Protein AF-A0A943USD9-F1 (afdb_monomer)

Radius of gyration: 16.44 Å; Cα contacts (8 Å, |Δi|>4): 212; chains: 1; bounding box: 33×22×49 Å

Nearest PDB structures (foldseek):
  8glk-assembly1_D  TM=7.401E-01  e=5.076E-03  Flavobacterium johnsoniae
  7jrm-assembly1_A  TM=4.724E-01  e=4.340E-02  Clostridium perfringens ATCC 13124
  7jrl-assembly1_A  TM=4.329E-01  e=1.491E-01  Clostridium perfringens ATCC 13124
  9fly-assembly1_A  TM=3.323E-01  e=8.297E-01  Aureispira sp. CCB-QB1
  4jhz-assembly1_A  TM=5.491E-01  e=5.141E+00  Escherichia coli K-12

Solvent-accessible surface area (backbone atoms only — not comparable to full-atom values): 6574 Å² total; per-residue (Å²): 115,74,48,66,47,96,86,67,83,47,75,44,51,54,90,76,60,90,76,89,82,81,92,55,62,30,15,53,42,71,68,59,73,64,88,72,69,56,44,57,48,52,52,91,56,33,46,40,39,42,58,42,63,71,54,91,93,57,90,33,38,36,37,31,22,41,76,87,65,49,75,77,46,73,36,81,73,45,83,53,69,64,46,79,43,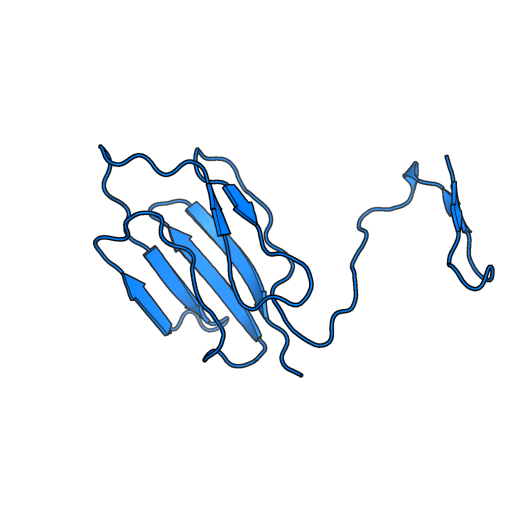75,92,56,73,60,46,50,34,35,45,32,49,67,91,47,71,32,49,34,39,36,44,57,117

Structure (mmCIF, N/CA/C/O backbone):
data_AF-A0A943USD9-F1
#
_entry.id   AF-A0A943USD9-F1
#
loop_
_atom_site.group_PDB
_atom_site.id
_atom_site.type_symbol
_atom_site.label_atom_id
_atom_site.label_alt_id
_atom_site.label_comp_id
_atom_site.label_asym_id
_atom_site.label_entity_id
_atom_site.label_seq_id
_atom_site.pdbx_PDB_ins_code
_atom_site.Cartn_x
_atom_site.Cartn_y
_atom_site.Cartn_z
_atom_site.occupancy
_atom_site.B_iso_or_equiv
_atom_site.auth_seq_id
_atom_site.auth_comp_id
_atom_site.auth_asym_id
_atom_site.auth_atom_id
_atom_site.pdbx_PDB_model_num
ATOM 1 N N . MET A 1 1 ? -9.364 1.432 -30.955 1.00 82.00 1 MET A N 1
ATOM 2 C CA . MET A 1 1 ? -8.416 2.408 -30.371 1.00 82.00 1 MET A CA 1
ATOM 3 C C . MET A 1 1 ? -7.028 1.782 -30.367 1.00 82.00 1 MET A C 1
ATOM 5 O O . MET A 1 1 ? -6.936 0.574 -30.164 1.00 82.00 1 MET A O 1
ATOM 9 N N . GLN A 1 2 ? -5.987 2.559 -30.654 1.00 86.50 2 GLN A N 1
ATOM 10 C CA . GLN A 1 2 ? -4.608 2.091 -30.827 1.00 86.50 2 GLN A CA 1
ATOM 11 C C . GLN A 1 2 ? -3.684 2.940 -29.951 1.00 86.50 2 GLN A C 1
ATOM 13 O O . GLN A 1 2 ? -3.932 4.135 -29.790 1.00 86.50 2 GLN A O 1
ATOM 18 N N . VAL A 1 3 ? -2.671 2.314 -29.358 1.00 84.38 3 VAL A N 1
ATOM 19 C CA . VAL A 1 3 ? -1.673 2.963 -28.502 1.00 84.38 3 VAL A CA 1
ATOM 20 C C . VAL A 1 3 ? -0.324 2.863 -29.198 1.00 84.38 3 VAL A C 1
ATOM 22 O O . VAL A 1 3 ? 0.100 1.774 -29.578 1.00 84.38 3 VAL A O 1
ATOM 25 N N . ASN A 1 4 ? 0.343 4.001 -29.357 1.00 87.62 4 ASN A N 1
ATOM 26 C CA . ASN A 1 4 ? 1.666 4.085 -29.964 1.00 87.62 4 ASN A CA 1
ATOM 27 C C . ASN A 1 4 ? 2.701 4.316 -28.868 1.00 87.62 4 ASN A C 1
ATOM 29 O O . ASN A 1 4 ? 2.456 5.116 -27.957 1.00 87.62 4 ASN A O 1
ATOM 33 N N . LYS A 1 5 ? 3.866 3.672 -28.968 1.00 81.50 5 LYS A N 1
ATOM 34 C CA . LYS A 1 5 ? 5.019 4.121 -28.184 1.00 81.50 5 LYS A CA 1
ATOM 35 C C . LYS A 1 5 ? 5.409 5.537 -28.608 1.00 81.50 5 LYS A C 1
ATOM 37 O O . LYS A 1 5 ? 5.198 5.941 -29.751 1.00 81.50 5 LYS A O 1
ATOM 42 N N . GLN A 1 6 ? 5.966 6.298 -27.668 1.00 79.06 6 GLN A N 1
ATOM 43 C CA . GLN A 1 6 ? 6.312 7.708 -27.873 1.00 79.06 6 GLN A CA 1
ATOM 44 C C . GLN A 1 6 ? 7.369 7.914 -28.971 1.00 79.06 6 GLN A C 1
ATOM 46 O O . GLN A 1 6 ? 7.375 8.951 -29.626 1.00 79.06 6 GLN A O 1
ATOM 51 N N . ASP A 1 7 ? 8.236 6.927 -29.188 1.00 82.50 7 ASP A N 1
ATOM 52 C CA . ASP A 1 7 ? 9.255 6.901 -30.241 1.00 82.50 7 ASP A CA 1
ATOM 53 C C . ASP A 1 7 ? 8.719 6.411 -31.603 1.00 82.50 7 ASP A C 1
ATOM 55 O O . ASP A 1 7 ? 9.454 6.410 -32.587 1.00 82.50 7 ASP A O 1
ATOM 59 N N . GLY A 1 8 ? 7.443 6.014 -31.681 1.00 76.81 8 GLY A N 1
ATOM 60 C CA . GLY A 1 8 ? 6.765 5.621 -32.918 1.00 76.81 8 GLY A CA 1
ATOM 61 C C . GLY A 1 8 ? 7.195 4.272 -33.499 1.00 76.81 8 GLY A C 1
ATOM 62 O O . GLY A 1 8 ? 6.755 3.930 -34.595 1.00 76.81 8 GLY A O 1
ATOM 63 N N . THR A 1 9 ? 8.033 3.509 -32.796 1.00 81.81 9 THR A N 1
ATOM 64 C CA . THR A 1 9 ? 8.585 2.237 -33.292 1.00 81.81 9 THR A CA 1
ATOM 65 C C . THR A 1 9 ? 7.608 1.074 -33.150 1.00 81.81 9 THR A C 1
ATOM 67 O O . THR A 1 9 ? 7.618 0.175 -33.987 1.00 81.81 9 THR A O 1
ATOM 70 N N . ASP A 1 10 ? 6.711 1.136 -32.160 1.00 83.31 10 ASP A N 1
ATOM 71 C CA . ASP A 1 10 ? 5.710 0.104 -31.905 1.00 83.31 10 ASP A CA 1
ATOM 72 C C . ASP A 1 10 ? 4.301 0.672 -31.749 1.00 83.31 10 ASP A C 1
ATOM 74 O O . ASP A 1 10 ? 4.075 1.757 -31.194 1.00 83.31 10 ASP A O 1
ATOM 78 N N . SER A 1 11 ? 3.330 -0.126 -32.186 1.00 87.81 11 SER A N 1
ATOM 79 C CA . SER A 1 11 ? 1.920 0.200 -32.082 1.00 87.81 11 SER A CA 1
ATOM 80 C C . SER A 1 11 ? 1.091 -1.032 -31.736 1.00 87.81 11 SER A C 1
ATOM 82 O O . SER A 1 11 ? 1.202 -2.072 -32.384 1.00 87.81 11 SER A O 1
ATOM 84 N N . TYR A 1 12 ? 0.244 -0.902 -30.718 1.00 88.69 12 TYR A N 1
ATOM 85 C CA . TYR A 1 12 ? -0.560 -1.992 -30.171 1.00 88.69 12 TYR A CA 1
ATOM 86 C C . TYR A 1 12 ? -2.039 -1.627 -30.229 1.00 88.69 12 TYR A C 1
ATOM 88 O O . TYR A 1 12 ? -2.432 -0.487 -29.949 1.00 88.69 12 TYR A O 1
ATOM 96 N N . ARG A 1 13 ? -2.899 -2.592 -30.568 1.00 91.69 13 ARG A N 1
ATOM 97 C CA . ARG A 1 13 ? -4.340 -2.398 -30.377 1.00 91.69 13 ARG A CA 1
ATOM 98 C C . ARG A 1 13 ? -4.605 -2.343 -28.883 1.00 91.69 13 ARG A C 1
ATOM 100 O O . ARG A 1 13 ? -4.063 -3.144 -28.132 1.00 91.69 13 ARG A O 1
ATOM 107 N N . LEU A 1 14 ? -5.481 -1.438 -28.456 1.00 84.94 14 LEU A N 1
ATOM 108 C CA . LEU A 1 14 ? -5.834 -1.336 -27.040 1.00 84.94 14 LEU A CA 1
ATOM 109 C C . LEU A 1 14 ? -6.389 -2.660 -26.482 1.00 84.94 14 LEU A C 1
ATOM 111 O O . LEU A 1 14 ? -6.153 -2.970 -25.325 1.00 84.94 14 LEU A O 1
ATOM 115 N N . SER A 1 15 ? -7.097 -3.438 -27.310 1.00 90.31 15 SER A N 1
ATOM 116 C CA . SER A 1 15 ? -7.631 -4.759 -26.950 1.00 90.31 15 SER A CA 1
ATOM 117 C C . SER A 1 15 ? -6.564 -5.785 -26.583 1.00 90.31 15 SE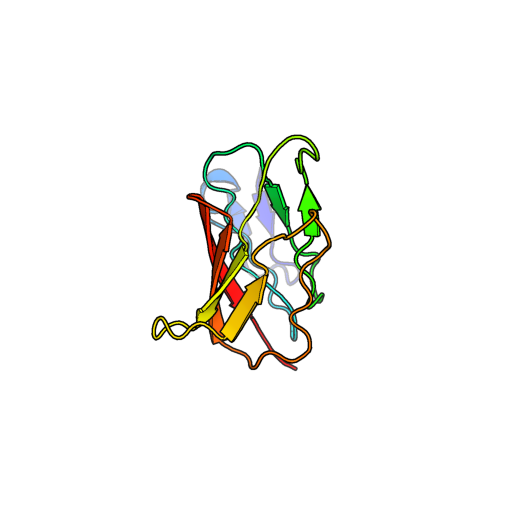R A C 1
ATOM 119 O O . SER A 1 15 ? -6.879 -6.766 -25.921 1.00 90.31 15 SER A O 1
ATOM 121 N N . ASP A 1 16 ? -5.331 -5.566 -27.035 1.00 89.69 16 ASP A N 1
ATOM 122 C CA . ASP A 1 16 ? -4.237 -6.526 -26.924 1.00 89.69 16 ASP A CA 1
ATOM 123 C C . ASP A 1 16 ? -3.303 -6.158 -25.753 1.00 89.69 16 ASP A C 1
ATOM 125 O O . ASP A 1 16 ? -2.316 -6.846 -25.498 1.00 89.69 16 ASP A O 1
ATOM 129 N N . ILE A 1 17 ? -3.596 -5.062 -25.041 1.00 84.00 17 ILE A N 1
ATOM 130 C CA . ILE A 1 17 ? -2.829 -4.597 -23.885 1.00 84.00 17 ILE A CA 1
ATOM 131 C C . ILE A 1 17 ? -3.387 -5.252 -22.622 1.00 84.00 17 ILE A C 1
ATOM 133 O O . ILE A 1 17 ? -4.480 -4.911 -22.175 1.00 84.00 17 ILE A O 1
ATOM 137 N N . ASP A 1 18 ? -2.603 -6.153 -22.031 1.00 83.69 18 ASP A N 1
ATOM 138 C CA . ASP A 1 18 ? -2.925 -6.790 -20.746 1.00 83.69 18 ASP A CA 1
ATOM 139 C C . ASP A 1 18 ? -2.658 -5.840 -19.562 1.00 83.69 18 ASP A C 1
ATOM 141 O O . ASP A 1 18 ? -3.472 -5.697 -18.650 1.00 83.69 18 ASP A O 1
ATOM 145 N N . GLU A 1 19 ? -1.538 -5.109 -19.598 1.00 74.25 19 GLU A N 1
ATOM 146 C CA . GLU A 1 19 ? -1.159 -4.170 -18.542 1.00 74.25 19 GLU A CA 1
ATOM 147 C C . GLU A 1 19 ? -0.280 -3.025 -19.072 1.00 74.25 19 GLU A C 1
ATOM 149 O O . GLU A 1 19 ? 0.572 -3.219 -19.940 1.00 74.25 19 GLU A O 1
ATOM 154 N N . VAL A 1 20 ? -0.459 -1.820 -18.518 1.00 72.94 20 VAL A N 1
ATOM 155 C CA . VAL A 1 20 ? 0.443 -0.678 -18.730 1.00 72.94 20 VAL A CA 1
ATOM 156 C C . VAL A 1 20 ? 1.213 -0.418 -17.443 1.00 72.94 20 VAL A C 1
ATOM 158 O O . VAL A 1 20 ? 0.624 -0.101 -16.410 1.00 72.94 20 VAL A O 1
ATOM 161 N N . ILE A 1 21 ? 2.539 -0.519 -17.519 1.00 67.19 21 ILE A N 1
ATOM 162 C CA . ILE A 1 21 ? 3.439 -0.331 -16.380 1.00 67.19 21 ILE A CA 1
ATOM 163 C C . ILE A 1 21 ? 4.321 0.883 -16.644 1.00 67.19 21 ILE A C 1
ATOM 165 O O . ILE A 1 21 ? 4.982 0.977 -17.676 1.00 67.19 21 ILE A O 1
ATOM 169 N N . PHE A 1 22 ? 4.373 1.799 -15.681 1.00 67.50 22 PHE A N 1
ATOM 170 C CA . PHE A 1 22 ? 5.329 2.899 -15.693 1.00 67.50 22 PHE A CA 1
ATOM 171 C C . PHE A 1 22 ? 6.597 2.453 -14.962 1.00 67.50 22 PHE A C 1
ATOM 173 O O . PHE A 1 22 ? 6.550 2.154 -13.768 1.00 67.50 22 PHE A O 1
ATOM 180 N N . SER A 1 23 ? 7.727 2.393 -15.674 1.00 65.19 23 SER A N 1
ATOM 181 C CA . SER A 1 23 ? 9.034 2.147 -15.057 1.00 65.19 23 SER A CA 1
ATOM 182 C C . SER A 1 23 ? 9.459 3.395 -14.289 1.00 65.19 23 SER A C 1
ATOM 184 O O . SER A 1 23 ? 9.773 4.423 -14.886 1.00 65.19 23 SER A O 1
ATOM 186 N N . LEU A 1 24 ? 9.441 3.313 -12.963 1.00 66.44 24 LEU A N 1
ATOM 187 C CA . LEU A 1 24 ? 9.779 4.412 -12.062 1.00 66.44 24 LEU A CA 1
ATOM 188 C C . LEU A 1 24 ? 11.064 4.048 -11.315 1.00 66.44 24 LEU A C 1
ATOM 190 O O . LEU A 1 24 ? 11.207 2.912 -10.871 1.00 66.44 24 LEU A O 1
ATOM 194 N N . ALA A 1 25 ? 11.980 5.007 -11.146 1.00 67.81 25 ALA A N 1
ATOM 195 C CA . ALA A 1 25 ? 13.207 4.789 -10.370 1.00 67.81 25 ALA A CA 1
ATOM 196 C C . ALA A 1 25 ? 12.904 4.433 -8.899 1.00 67.81 25 ALA A C 1
ATOM 198 O O . ALA A 1 25 ? 13.638 3.684 -8.268 1.00 67.81 25 ALA A O 1
ATOM 199 N N . THR A 1 26 ? 11.790 4.935 -8.356 1.00 71.38 26 THR A N 1
ATOM 200 C CA . THR A 1 26 ? 11.346 4.693 -6.978 1.00 71.38 26 THR A CA 1
ATOM 201 C C . THR A 1 26 ? 9.850 4.438 -6.900 1.00 71.38 26 THR A C 1
ATOM 203 O O . THR A 1 26 ? 9.080 4.831 -7.778 1.00 71.38 26 THR A O 1
ATOM 206 N N . GLY A 1 27 ? 9.428 3.857 -5.780 1.00 78.56 27 GLY A N 1
ATOM 207 C CA . GLY A 1 27 ? 8.032 3.853 -5.358 1.00 78.56 27 GLY A CA 1
ATOM 208 C C . GLY A 1 27 ? 7.410 2.467 -5.321 1.00 78.56 27 GLY A C 1
ATOM 209 O O . GLY A 1 27 ? 8.112 1.455 -5.240 1.00 78.56 27 GLY A O 1
ATOM 210 N N . VAL A 1 28 ? 6.078 2.440 -5.317 1.00 79.25 28 VAL A N 1
ATOM 211 C CA . VAL A 1 28 ? 5.263 1.238 -5.107 1.00 79.25 28 VAL A CA 1
ATOM 212 C C . VAL A 1 28 ? 4.476 0.888 -6.365 1.00 79.25 28 VAL A C 1
ATOM 214 O O . VAL A 1 28 ? 3.822 1.744 -6.955 1.00 79.25 28 VAL A O 1
ATOM 217 N N . TYR A 1 29 ? 4.486 -0.390 -6.738 1.00 78.81 29 TYR A N 1
ATOM 218 C CA . TYR A 1 29 ? 3.769 -0.917 -7.897 1.00 78.81 29 TYR A CA 1
ATOM 219 C C . TYR A 1 29 ? 3.022 -2.222 -7.569 1.00 78.81 29 TYR A C 1
ATOM 221 O O . TYR A 1 29 ? 3.351 -2.920 -6.607 1.00 78.81 29 TYR A O 1
ATOM 229 N N . GLY A 1 30 ? 2.015 -2.561 -8.382 1.00 71.94 30 GLY A N 1
ATOM 230 C CA . GLY A 1 30 ? 1.303 -3.839 -8.312 1.00 71.94 30 GLY A CA 1
ATOM 231 C C . GLY A 1 30 ? 0.226 -3.922 -7.229 1.00 71.94 30 GLY A C 1
ATOM 232 O O . GLY A 1 30 ? -0.228 -5.021 -6.925 1.00 71.94 30 GLY A O 1
ATOM 233 N N . LEU A 1 31 ? -0.199 -2.785 -6.662 1.00 73.75 31 LEU A N 1
ATOM 234 C CA . LEU A 1 31 ? -1.336 -2.719 -5.740 1.00 73.75 31 LEU A CA 1
ATOM 235 C C . LEU A 1 31 ? -2.631 -3.064 -6.489 1.00 73.75 31 LEU A C 1
ATOM 237 O O . LEU A 1 31 ? -3.303 -2.191 -7.034 1.00 73.75 31 LEU A O 1
ATOM 241 N N . LYS A 1 32 ? -2.980 -4.349 -6.532 1.00 62.50 32 LYS A N 1
ATOM 242 C CA . LYS A 1 32 ? -4.276 -4.811 -7.036 1.00 62.50 32 LYS A CA 1
ATOM 243 C C . LYS A 1 32 ? -5.268 -4.778 -5.888 1.00 62.50 32 LYS A C 1
ATOM 245 O O . LYS A 1 32 ? -5.100 -5.537 -4.944 1.00 62.50 32 LYS A O 1
ATOM 250 N N . ALA A 1 33 ? -6.269 -3.903 -5.946 1.00 57.66 33 ALA A N 1
ATOM 251 C CA . ALA A 1 33 ? -7.346 -3.918 -4.966 1.00 57.66 33 ALA A CA 1
ATOM 252 C C . ALA A 1 33 ? -8.188 -5.190 -5.169 1.00 57.66 33 ALA A C 1
ATOM 254 O O . ALA A 1 33 ? -8.997 -5.245 -6.089 1.00 57.66 33 ALA A O 1
ATOM 255 N N . ASP A 1 34 ? -7.966 -6.216 -4.349 1.00 51.56 34 ASP A N 1
ATOM 256 C CA . ASP A 1 34 ? -8.886 -7.344 -4.237 1.00 51.56 34 ASP A CA 1
ATOM 257 C C . ASP A 1 34 ? -9.998 -6.997 -3.238 1.00 51.56 34 ASP A C 1
ATOM 259 O O . ASP A 1 34 ? -9.769 -6.232 -2.298 1.00 51.56 34 ASP A O 1
ATOM 263 N N . GLY A 1 35 ? -11.204 -7.496 -3.494 1.00 55.78 35 GLY A N 1
ATOM 264 C CA . GLY A 1 35 ? -12.469 -7.034 -2.920 1.00 55.78 35 GLY A CA 1
ATOM 265 C C . GLY A 1 35 ? -12.449 -6.659 -1.429 1.00 55.78 35 GLY A C 1
ATOM 266 O O . GLY A 1 35 ? -11.770 -7.247 -0.590 1.00 55.78 35 GLY A O 1
ATOM 267 N N . GLY A 1 36 ? -13.258 -5.661 -1.079 1.00 66.81 36 GLY A N 1
ATOM 268 C CA . GLY A 1 36 ? -13.353 -5.136 0.279 1.00 66.81 36 GLY A CA 1
ATOM 269 C C . GLY A 1 36 ? -13.732 -3.659 0.288 1.00 66.81 36 GLY A C 1
ATOM 270 O O . GLY A 1 36 ? -13.840 -3.019 -0.754 1.00 66.81 36 GLY A O 1
ATOM 271 N N . ARG A 1 37 ? -13.942 -3.097 1.484 1.00 77.56 37 ARG A N 1
ATOM 272 C CA . ARG A 1 37 ? -14.266 -1.666 1.644 1.00 77.56 37 ARG A CA 1
ATOM 273 C C . ARG A 1 37 ? -13.032 -0.763 1.538 1.00 77.56 37 ARG A C 1
ATOM 275 O O . ARG A 1 37 ? -13.179 0.429 1.293 1.00 77.56 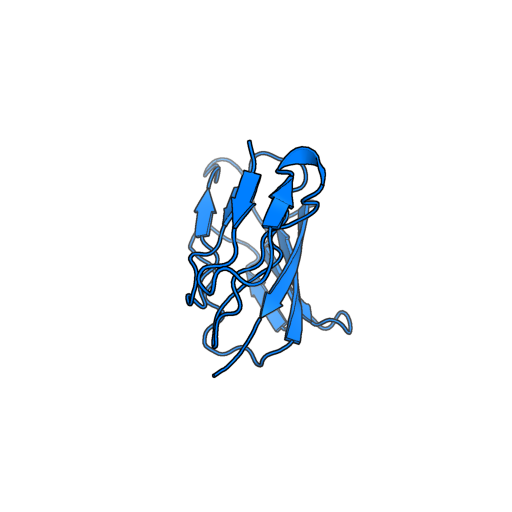37 ARG A O 1
ATOM 282 N N . LEU A 1 38 ? -11.838 -1.320 1.748 1.00 84.06 38 LEU A N 1
ATOM 283 C CA . LEU A 1 38 ? -10.587 -0.577 1.662 1.00 84.06 38 LEU A CA 1
ATOM 284 C C . LEU A 1 38 ? -10.051 -0.590 0.234 1.00 84.06 38 LEU A C 1
ATOM 286 O O . LEU A 1 38 ? -9.941 -1.644 -0.385 1.00 84.06 38 LEU A O 1
ATOM 290 N N . THR A 1 39 ? -9.655 0.579 -0.254 1.00 84.38 39 THR A N 1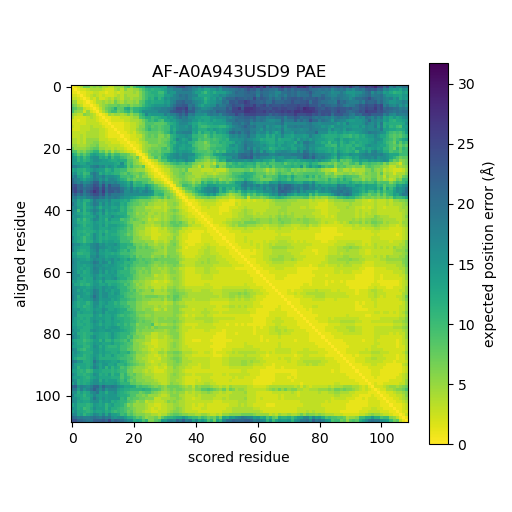
ATOM 291 C CA . THR A 1 39 ? -8.936 0.721 -1.522 1.00 84.38 39 THR A CA 1
ATOM 292 C C . THR A 1 39 ? -7.542 1.246 -1.235 1.00 84.38 39 THR A C 1
ATOM 294 O O . THR A 1 39 ? -7.398 2.242 -0.523 1.00 84.38 39 THR A O 1
ATOM 297 N N . LEU A 1 40 ? -6.525 0.583 -1.784 1.00 86.38 40 LEU A N 1
ATOM 298 C CA . LEU A 1 40 ? -5.128 0.985 -1.659 1.00 86.38 40 LEU A CA 1
ATOM 299 C C . LEU A 1 40 ? -4.643 1.520 -3.000 1.00 86.38 40 LEU A C 1
ATOM 301 O O . LEU A 1 40 ? -4.870 0.901 -4.039 1.00 86.38 40 LEU A O 1
ATOM 305 N N . ASN A 1 41 ? -3.950 2.650 -2.976 1.00 85.00 41 ASN A N 1
ATOM 306 C CA . ASN A 1 41 ? -3.288 3.202 -4.146 1.00 85.00 41 ASN A CA 1
ATOM 307 C C . ASN A 1 41 ? -1.955 3.849 -3.765 1.00 85.00 41 ASN A C 1
ATOM 309 O O . ASN A 1 41 ? -1.748 4.289 -2.639 1.00 85.00 41 ASN A O 1
ATOM 313 N N . ALA A 1 42 ? -1.046 3.921 -4.727 1.00 85.75 42 ALA A N 1
ATOM 314 C CA . ALA A 1 42 ? 0.199 4.662 -4.610 1.00 85.75 42 ALA A CA 1
ATOM 315 C C . ALA A 1 42 ? 0.326 5.564 -5.833 1.00 85.75 42 ALA A C 1
ATOM 317 O O . ALA A 1 42 ? -0.078 5.180 -6.935 1.00 85.75 42 ALA A O 1
ATOM 318 N N . ARG A 1 43 ? 0.840 6.777 -5.643 1.00 84.12 43 ARG A N 1
ATOM 319 C CA . ARG A 1 43 ? 1.148 7.649 -6.777 1.00 84.12 43 ARG A CA 1
ATOM 320 C C . ARG A 1 43 ? 2.496 7.235 -7.379 1.00 84.12 43 ARG A C 1
ATOM 322 O O . ARG A 1 43 ? 3.373 6.791 -6.634 1.00 84.12 43 ARG A O 1
ATOM 329 N N . PRO A 1 44 ? 2.687 7.393 -8.699 1.00 80.31 44 PRO A N 1
ATOM 330 C CA . PRO A 1 44 ? 3.974 7.146 -9.338 1.00 80.31 44 PRO A CA 1
ATOM 331 C C . PRO A 1 44 ? 5.121 7.871 -8.618 1.00 80.31 44 PRO A C 1
ATOM 333 O O . PRO A 1 44 ? 5.021 9.064 -8.348 1.00 80.31 44 PRO A O 1
ATOM 336 N N . GLY A 1 45 ? 6.198 7.153 -8.292 1.00 83.19 45 GLY A N 1
ATOM 337 C CA . GLY A 1 45 ? 7.390 7.701 -7.639 1.00 83.19 45 GLY A CA 1
ATOM 338 C C . GLY A 1 45 ? 7.320 7.758 -6.110 1.00 83.19 45 GLY A C 1
ATOM 339 O O . GLY A 1 45 ? 8.366 7.828 -5.464 1.00 83.19 45 GLY A O 1
ATOM 340 N N . GLU A 1 46 ? 6.126 7.688 -5.511 1.00 87.69 46 GLU A N 1
ATOM 341 C CA . GLU A 1 46 ? 5.952 7.814 -4.062 1.00 87.69 46 GLU A CA 1
ATOM 342 C C . GLU A 1 46 ? 6.237 6.502 -3.316 1.00 87.69 46 GLU A C 1
ATOM 344 O O . GLU A 1 46 ? 5.849 5.409 -3.732 1.00 87.69 46 GLU A O 1
ATOM 349 N N . ASN A 1 47 ? 6.850 6.630 -2.137 1.00 90.38 47 ASN A N 1
ATOM 350 C CA . ASN A 1 47 ? 7.026 5.539 -1.172 1.00 90.38 47 ASN A CA 1
ATOM 351 C C . ASN A 1 47 ? 5.867 5.460 -0.164 1.00 90.38 47 ASN A C 1
ATOM 353 O O . ASN A 1 47 ? 6.048 4.965 0.946 1.00 90.38 47 ASN A O 1
ATOM 357 N N . ILE A 1 48 ? 4.691 5.973 -0.526 1.00 92.12 48 ILE A N 1
ATOM 358 C CA . ILE A 1 48 ? 3.524 6.052 0.353 1.00 92.12 48 ILE A CA 1
ATOM 359 C C . ILE A 1 48 ? 2.371 5.282 -0.283 1.00 92.12 48 ILE A C 1
ATOM 361 O O . ILE A 1 48 ? 2.001 5.529 -1.432 1.00 92.12 48 ILE A O 1
ATOM 365 N N . ILE A 1 49 ? 1.779 4.370 0.487 1.00 91.81 49 ILE A N 1
ATOM 366 C CA . ILE A 1 49 ? 0.495 3.760 0.142 1.00 91.81 49 ILE A CA 1
ATOM 367 C C . ILE A 1 49 ? -0.603 4.575 0.818 1.00 91.81 49 ILE A C 1
ATOM 369 O O . ILE A 1 49 ? -0.684 4.660 2.047 1.00 91.81 49 ILE A O 1
ATOM 373 N N . HIS A 1 50 ? -1.464 5.159 0.000 1.00 91.06 50 HIS A N 1
ATOM 374 C CA . HIS A 1 50 ? -2.669 5.847 0.431 1.00 91.06 50 HIS A CA 1
ATOM 375 C C . HIS A 1 50 ? -3.798 4.827 0.563 1.00 91.06 50 HIS A C 1
ATOM 377 O O . HIS A 1 50 ? -3.929 3.910 -0.253 1.00 91.06 50 HIS A O 1
ATOM 383 N N . VAL A 1 51 ? -4.614 4.980 1.605 1.00 89.31 51 VAL A N 1
ATOM 384 C CA . VAL A 1 51 ? -5.742 4.083 1.861 1.00 89.31 51 VAL A CA 1
ATOM 385 C C . VAL A 1 51 ? -7.032 4.883 1.947 1.00 89.31 51 VAL A C 1
ATOM 387 O O . VAL A 1 51 ? -7.096 5.928 2.591 1.00 89.31 51 VAL A O 1
ATOM 390 N N . LYS A 1 52 ? -8.075 4.387 1.286 1.00 88.06 52 LYS A N 1
ATOM 391 C CA . LYS A 1 52 ? -9.435 4.934 1.329 1.00 88.06 52 LYS A CA 1
ATOM 392 C C . LYS A 1 52 ? -10.409 3.898 1.877 1.00 88.06 52 LYS A C 1
ATOM 394 O O . LYS A 1 52 ? -10.133 2.704 1.830 1.00 88.06 52 LYS A O 1
ATOM 399 N N . GLY A 1 53 ? -11.557 4.367 2.369 1.00 88.06 53 GLY A N 1
ATOM 400 C CA . GLY A 1 53 ? -12.635 3.504 2.869 1.00 88.06 53 GLY A CA 1
ATOM 401 C C . GLY A 1 53 ? -12.493 3.066 4.331 1.00 88.06 53 GLY A C 1
ATOM 402 O O . GLY A 1 53 ? -13.190 2.144 4.756 1.00 88.06 53 GLY A O 1
ATOM 403 N N . TYR A 1 54 ? -11.603 3.711 5.094 1.00 91.06 54 TYR A N 1
ATOM 404 C CA . TYR A 1 54 ? -11.499 3.525 6.542 1.00 91.06 54 TYR A CA 1
ATOM 405 C C . TYR A 1 54 ? -12.821 3.878 7.241 1.00 91.06 54 TYR A C 1
ATOM 407 O O . TYR A 1 54 ? -13.475 4.862 6.893 1.00 91.06 54 TYR A O 1
ATOM 415 N N . ASP A 1 55 ? -13.195 3.071 8.232 1.00 90.94 55 ASP A N 1
ATOM 416 C CA . ASP A 1 55 ? -14.399 3.246 9.041 1.00 90.94 55 ASP A CA 1
ATOM 417 C C . ASP A 1 55 ? -14.011 3.327 10.529 1.00 90.94 55 ASP A C 1
ATOM 419 O O . ASP A 1 55 ? -13.615 2.310 11.101 1.00 90.94 55 ASP A O 1
ATOM 423 N N . PRO A 1 56 ? -14.127 4.494 11.189 1.00 91.88 56 PRO A N 1
ATOM 424 C CA . PRO A 1 56 ? -13.694 4.662 12.576 1.00 91.88 56 PRO A CA 1
ATOM 425 C C . PRO A 1 56 ? -14.485 3.822 13.588 1.00 91.88 56 PRO A C 1
ATOM 427 O O . PRO A 1 56 ? -14.034 3.672 14.721 1.00 91.88 56 PRO A O 1
ATOM 430 N N . SER A 1 57 ? -15.638 3.260 13.206 1.00 93.75 57 SER A N 1
ATOM 431 C CA . SER A 1 57 ? -16.416 2.354 14.063 1.00 93.75 57 SER A CA 1
ATOM 432 C C . SER A 1 57 ? -15.854 0.927 14.119 1.00 93.75 57 SER A C 1
ATOM 434 O O . SER A 1 57 ? -16.297 0.117 14.934 1.00 93.75 57 SER A O 1
ATOM 436 N N . ARG A 1 58 ? -14.883 0.593 13.259 1.00 90.69 58 ARG A N 1
ATOM 437 C CA . ARG A 1 58 ? -14.306 -0.752 13.142 1.00 90.69 58 ARG A CA 1
ATOM 438 C C . ARG A 1 58 ? -12.848 -0.764 13.578 1.00 90.69 58 ARG A C 1
ATOM 440 O O . ARG A 1 58 ? -12.117 0.211 13.434 1.00 90.69 58 ARG A O 1
ATOM 447 N N . LYS A 1 59 ? -12.403 -1.925 14.058 1.00 92.62 59 LYS A N 1
ATOM 448 C CA . LYS A 1 59 ? -10.996 -2.165 14.375 1.00 92.62 59 LYS A CA 1
ATOM 449 C C . LYS A 1 59 ? -10.246 -2.682 13.148 1.00 92.62 59 LYS A C 1
ATOM 451 O O . LYS A 1 59 ? -10.715 -3.596 12.465 1.00 92.62 59 LYS A O 1
ATOM 456 N N . TYR A 1 60 ? -9.061 -2.129 12.909 1.00 93.38 60 TYR A N 1
ATOM 457 C CA . TYR A 1 60 ? -8.167 -2.567 11.845 1.00 93.38 60 TYR A CA 1
ATOM 458 C C . TYR A 1 60 ? -6.789 -2.910 12.406 1.00 93.38 60 TYR A C 1
ATOM 460 O O . TYR A 1 60 ? -6.154 -2.108 13.084 1.00 93.38 60 TYR A O 1
ATOM 468 N N . CYS A 1 61 ? -6.321 -4.110 12.080 1.00 94.25 61 CYS A N 1
ATOM 469 C CA . CYS A 1 61 ? -4.973 -4.578 12.360 1.00 94.25 61 CYS A CA 1
ATOM 470 C C . CYS A 1 61 ? -4.193 -4.604 11.046 1.00 94.25 61 CYS A C 1
ATOM 472 O O . CYS A 1 61 ? -4.528 -5.377 10.143 1.00 94.25 61 CYS A O 1
ATOM 474 N N . MET A 1 62 ? -3.152 -3.784 10.941 1.00 95.62 62 MET A N 1
ATOM 475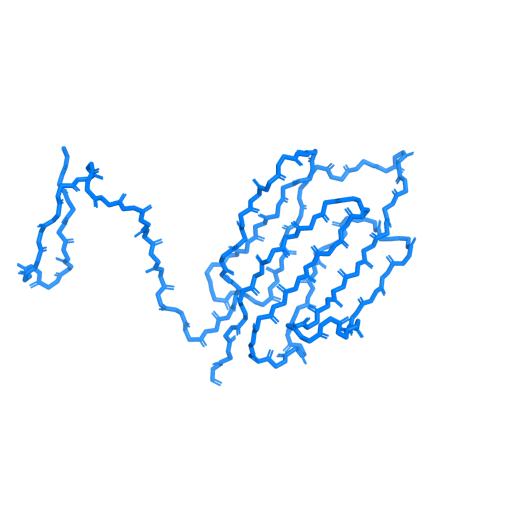 C CA . MET A 1 62 ? -2.283 -3.709 9.771 1.00 95.62 62 MET A CA 1
ATOM 476 C C . MET A 1 62 ? -0.952 -4.420 10.043 1.00 95.62 62 MET A C 1
ATOM 478 O O . MET A 1 62 ? -0.339 -4.277 11.102 1.00 95.62 62 MET A O 1
ATOM 482 N N . GLY A 1 63 ? -0.465 -5.173 9.063 1.00 96.19 63 GLY A N 1
ATOM 483 C CA . GLY A 1 63 ? 0.864 -5.771 9.053 1.00 96.19 63 GLY A CA 1
ATOM 484 C C . GLY A 1 63 ? 1.482 -5.711 7.663 1.00 96.19 63 GLY A C 1
ATOM 485 O O . GLY A 1 63 ? 0.783 -5.870 6.669 1.00 96.19 63 GLY A O 1
ATOM 486 N N . ILE A 1 64 ? 2.794 -5.509 7.588 1.00 96.50 64 ILE A N 1
ATOM 487 C CA . ILE A 1 64 ? 3.568 -5.611 6.349 1.00 96.50 64 ILE A CA 1
ATOM 488 C C . ILE A 1 64 ? 4.580 -6.732 6.511 1.00 96.50 64 ILE A C 1
ATOM 490 O O . ILE A 1 64 ? 5.263 -6.818 7.536 1.00 96.50 64 ILE A O 1
ATOM 494 N N . PHE A 1 65 ? 4.674 -7.579 5.497 1.00 96.25 65 PHE A N 1
ATOM 495 C CA . PHE A 1 65 ? 5.501 -8.774 5.474 1.00 96.25 65 PHE A CA 1
ATOM 496 C C . PHE A 1 65 ? 6.399 -8.751 4.236 1.00 96.25 65 PHE A C 1
ATOM 498 O O . PHE A 1 65 ? 5.949 -8.373 3.155 1.00 96.25 65 PHE A O 1
ATOM 505 N N . SER A 1 66 ? 7.664 -9.145 4.375 1.00 95.62 66 SER A N 1
ATOM 506 C CA . SER A 1 66 ? 8.562 -9.351 3.231 1.00 95.62 66 SER A CA 1
ATOM 507 C C . SER A 1 66 ? 8.149 -10.577 2.411 1.00 95.62 66 SER A C 1
ATOM 509 O O . SER A 1 66 ? 7.326 -11.384 2.846 1.00 95.62 66 SER A O 1
ATOM 511 N N . ALA A 1 67 ? 8.770 -10.768 1.244 1.00 92.81 67 ALA A N 1
ATOM 512 C CA . ALA A 1 67 ? 8.581 -11.959 0.409 1.00 92.81 67 ALA A CA 1
ATOM 513 C C . ALA A 1 67 ? 8.816 -13.290 1.154 1.00 92.81 67 ALA A C 1
ATOM 515 O O . ALA A 1 67 ? 8.151 -14.277 0.869 1.00 92.81 67 ALA A O 1
ATOM 516 N N . SER A 1 68 ? 9.715 -13.305 2.144 1.00 94.19 68 SER A N 1
ATOM 517 C CA . SER A 1 68 ? 9.974 -14.467 3.007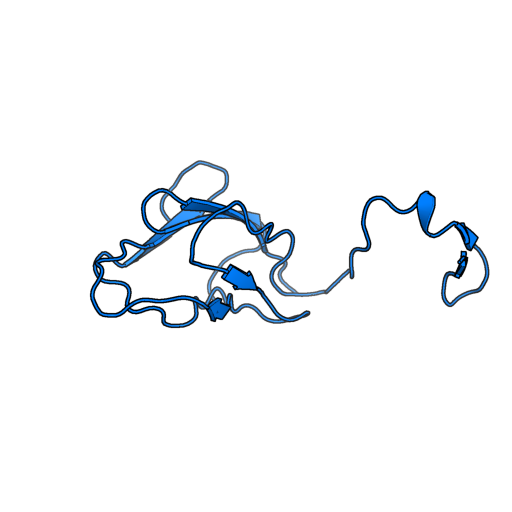 1.00 94.19 68 SER A CA 1
ATOM 518 C C . SER A 1 68 ? 8.919 -14.701 4.100 1.00 94.19 68 SER A C 1
ATOM 520 O O . SER A 1 68 ? 9.072 -15.609 4.910 1.00 94.19 68 SER A O 1
ATOM 522 N N . GLY A 1 69 ? 7.886 -13.859 4.191 1.00 92.56 69 GLY A N 1
ATOM 523 C CA . GLY A 1 69 ? 6.869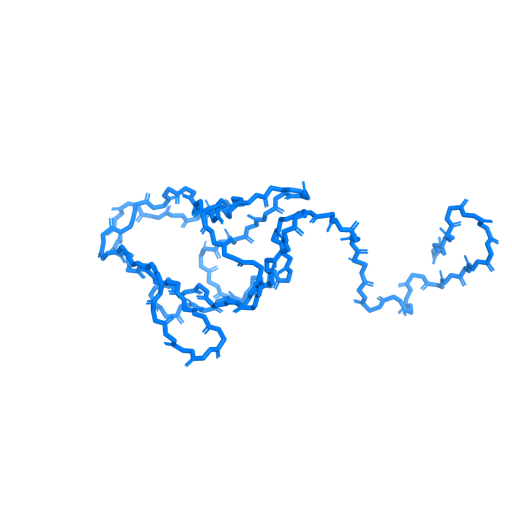 -13.924 5.243 1.00 92.56 69 GLY A CA 1
ATOM 524 C C . GLY A 1 69 ? 7.286 -13.284 6.571 1.00 92.56 69 GLY A C 1
ATOM 525 O O . GLY A 1 69 ? 6.504 -13.282 7.521 1.00 92.56 69 GLY A O 1
ATOM 526 N N . ARG A 1 70 ? 8.484 -12.689 6.668 1.00 96.25 70 ARG A N 1
ATOM 527 C CA . ARG A 1 70 ? 8.903 -11.960 7.874 1.00 96.25 70 ARG A CA 1
ATOM 528 C C . ARG A 1 70 ? 8.082 -10.680 8.018 1.00 96.25 70 ARG A C 1
ATOM 530 O O . ARG A 1 70 ? 8.080 -9.840 7.123 1.00 96.25 70 ARG A O 1
ATOM 537 N N . LYS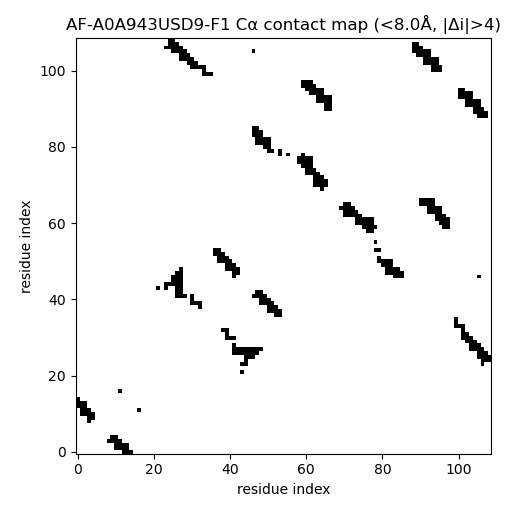 A 1 71 ? 7.442 -10.492 9.172 1.00 96.31 71 LYS A N 1
ATOM 538 C CA . LYS A 1 71 ? 6.763 -9.238 9.525 1.00 96.31 71 LYS A CA 1
ATOM 539 C C . LYS A 1 71 ? 7.797 -8.122 9.708 1.00 96.31 71 LYS A C 1
ATOM 541 O O . LYS A 1 71 ? 8.699 -8.254 10.529 1.00 96.31 71 LYS A O 1
ATOM 546 N N . VAL A 1 72 ? 7.667 -7.042 8.944 1.00 96.88 72 VAL A N 1
ATOM 547 C CA . VAL A 1 72 ? 8.592 -5.892 8.936 1.00 96.88 72 VAL A CA 1
ATOM 548 C C . VAL A 1 72 ? 7.969 -4.618 9.510 1.00 96.88 72 VAL A C 1
ATOM 550 O O . VAL A 1 72 ? 8.689 -3.736 9.961 1.00 96.88 72 VAL A O 1
ATOM 553 N N . LYS A 1 73 ? 6.635 -4.525 9.541 1.00 96.44 73 LYS A N 1
ATOM 554 C CA . LYS A 1 73 ? 5.893 -3.453 10.220 1.00 96.44 73 LYS A CA 1
ATOM 555 C C . LYS A 1 73 ? 4.556 -3.994 10.704 1.00 96.44 73 LYS A C 1
ATOM 557 O O . LYS A 1 73 ? 3.961 -4.847 10.047 1.00 96.44 73 LYS A O 1
ATOM 562 N N . SER A 1 74 ? 4.062 -3.491 11.826 1.00 96.69 74 SER A N 1
ATOM 563 C CA . SER A 1 74 ? 2.699 -3.759 12.277 1.00 96.69 74 SER A CA 1
ATOM 564 C C . SER A 1 74 ? 2.137 -2.614 13.087 1.00 96.69 74 SER A C 1
ATOM 566 O O . SER A 1 74 ? 2.881 -1.914 13.765 1.00 96.69 74 SER A O 1
ATOM 568 N N . ASP A 1 75 ? 0.821 -2.492 13.034 1.00 96.81 75 ASP A N 1
ATOM 569 C CA . ASP A 1 75 ? 0.025 -1.576 13.830 1.00 96.81 75 ASP A CA 1
ATOM 570 C C . ASP A 1 75 ? -1.292 -2.288 14.177 1.00 96.81 75 ASP A C 1
ATOM 572 O O . ASP A 1 75 ? -2.082 -2.632 13.295 1.00 96.81 75 ASP A O 1
ATOM 576 N N . ALA A 1 76 ? -1.479 -2.602 15.460 1.00 95.50 76 ALA A N 1
ATOM 577 C CA . ALA A 1 76 ? -2.629 -3.365 15.948 1.00 95.50 76 ALA A CA 1
ATOM 578 C C . ALA A 1 76 ? -3.892 -2.507 16.137 1.00 95.50 76 ALA A C 1
ATOM 580 O O . ALA A 1 76 ? -4.963 -3.057 16.411 1.00 95.50 76 ALA A O 1
ATOM 581 N N . ASP A 1 77 ? -3.764 -1.185 16.025 1.00 95.25 77 ASP A N 1
ATOM 582 C CA . ASP A 1 77 ? -4.867 -0.237 16.149 1.00 95.25 77 ASP A CA 1
ATOM 583 C C . ASP A 1 77 ? -4.794 0.831 15.052 1.00 95.25 77 ASP A C 1
ATOM 585 O O . ASP A 1 77 ? -4.985 2.024 15.287 1.00 95.25 77 ASP A O 1
ATOM 589 N N . TRP A 1 78 ? -4.497 0.379 13.833 1.00 95.94 78 TRP A N 1
ATOM 590 C CA . TRP A 1 78 ? -4.296 1.236 12.674 1.00 95.94 78 TRP A CA 1
ATOM 591 C C . TRP A 1 78 ? -5.566 2.043 12.361 1.00 95.94 78 TRP A C 1
ATOM 593 O O . TRP A 1 78 ? -6.663 1.489 12.253 1.00 95.94 78 TRP A O 1
ATOM 603 N N . LYS A 1 79 ? -5.424 3.363 12.193 1.00 95.00 79 LYS A N 1
ATOM 604 C CA . LYS A 1 79 ? -6.532 4.334 12.090 1.00 95.00 79 LYS A CA 1
ATOM 605 C C . LYS A 1 79 ? -6.742 4.879 10.679 1.00 95.00 79 LYS A C 1
ATOM 607 O O . LYS A 1 79 ? -7.252 5.983 10.506 1.00 95.00 79 LYS A O 1
ATOM 612 N N . GLY A 1 80 ? -6.331 4.131 9.657 1.00 92.31 80 GLY A N 1
ATOM 613 C CA . GLY A 1 80 ? -6.497 4.558 8.268 1.00 92.31 80 GLY A CA 1
ATOM 614 C C . GLY A 1 80 ? -5.427 5.527 7.766 1.00 92.31 80 GLY A C 1
ATOM 615 O O . GLY A 1 80 ? -5.537 6.006 6.638 1.00 92.31 80 GLY A O 1
ATOM 616 N N . GLN A 1 81 ? -4.402 5.833 8.569 1.00 95.06 81 GLN A N 1
ATOM 617 C CA . GLN A 1 81 ? -3.330 6.736 8.157 1.00 95.06 81 GLN A CA 1
ATOM 618 C C . GLN A 1 81 ? -2.511 6.150 6.987 1.00 95.06 81 GLN A C 1
ATOM 620 O O . GLN A 1 81 ? -2.341 4.926 6.928 1.00 95.06 81 GLN A O 1
ATOM 625 N N . PRO A 1 82 ? -1.959 6.987 6.084 1.00 94.31 82 PRO A N 1
ATOM 626 C CA . PRO A 1 82 ? -1.100 6.520 4.998 1.00 94.31 82 PRO A CA 1
ATOM 627 C C . PRO A 1 82 ? 0.071 5.672 5.500 1.00 94.31 82 PRO A C 1
ATOM 629 O O . PRO A 1 82 ? 0.614 5.894 6.585 1.00 94.31 82 PRO A O 1
ATOM 632 N N . ILE A 1 83 ? 0.470 4.693 4.695 1.00 94.75 83 ILE A N 1
ATOM 633 C CA . ILE A 1 83 ? 1.536 3.755 5.038 1.00 94.75 83 ILE A CA 1
ATOM 634 C C . ILE A 1 83 ? 2.825 4.228 4.369 1.00 94.75 83 ILE A C 1
ATOM 636 O O . ILE A 1 83 ? 2.981 4.108 3.155 1.00 94.75 83 ILE A O 1
ATOM 640 N N . ASP A 1 84 ? 3.747 4.749 5.175 1.00 94.06 84 ASP A N 1
ATOM 641 C CA . ASP A 1 84 ? 5.079 5.163 4.731 1.00 94.06 84 ASP A CA 1
ATOM 642 C C . ASP A 1 84 ? 6.038 3.964 4.634 1.00 94.06 84 ASP A C 1
ATOM 644 O O . ASP A 1 84 ? 6.212 3.194 5.588 1.00 94.06 84 ASP A O 1
ATOM 648 N N . LEU A 1 85 ? 6.656 3.822 3.463 1.00 93.44 85 LEU A N 1
ATOM 649 C CA . LEU A 1 85 ? 7.613 2.780 3.102 1.00 93.44 85 LEU A CA 1
ATOM 650 C C . LEU A 1 85 ? 9.004 3.345 2.797 1.00 93.44 85 LEU A C 1
ATOM 652 O O . LEU A 1 85 ? 9.846 2.623 2.269 1.00 93.44 85 LEU A O 1
ATOM 656 N N . THR A 1 86 ? 9.279 4.612 3.103 1.00 91.56 86 THR A N 1
ATOM 657 C CA . THR A 1 86 ? 10.553 5.276 2.772 1.00 91.56 86 THR A CA 1
ATOM 658 C C . THR A 1 86 ? 11.762 4.522 3.330 1.00 91.56 86 THR A C 1
ATOM 660 O O . THR A 1 86 ? 12.755 4.353 2.631 1.00 91.56 86 THR A O 1
ATOM 663 N N . ALA A 1 87 ? 11.653 3.979 4.546 1.00 92.31 87 ALA A N 1
ATOM 664 C CA . ALA A 1 87 ? 12.722 3.218 5.199 1.00 92.31 87 ALA A CA 1
ATOM 665 C C . ALA A 1 87 ? 12.868 1.759 4.713 1.00 92.31 87 ALA A C 1
ATOM 667 O O . ALA A 1 87 ? 13.721 1.025 5.209 1.00 92.31 87 ALA A O 1
ATOM 668 N N . PHE A 1 88 ? 12.017 1.295 3.794 1.00 92.88 88 PHE A N 1
ATOM 669 C CA . PHE A 1 88 ? 12.031 -0.091 3.332 1.00 92.88 88 PHE A CA 1
ATOM 670 C C . PHE A 1 88 ? 13.059 -0.252 2.210 1.00 92.88 88 PHE A C 1
ATOM 672 O O . PHE A 1 88 ? 13.220 0.621 1.358 1.00 92.88 88 PHE A O 1
ATOM 679 N N . SER A 1 89 ? 13.737 -1.396 2.162 1.00 92.50 89 SER A N 1
ATOM 680 C CA . SER A 1 89 ? 14.563 -1.752 1.008 1.00 92.50 89 SER A CA 1
ATOM 681 C C . SER A 1 89 ? 13.687 -2.120 -0.194 1.00 92.50 89 SER A C 1
ATOM 683 O O . SER A 1 89 ? 12.540 -2.551 -0.025 1.00 92.50 89 SER A O 1
ATOM 685 N N . GLY A 1 90 ? 14.240 -2.013 -1.403 1.00 91.88 90 GLY A N 1
ATOM 686 C CA . GLY A 1 90 ? 13.609 -2.545 -2.609 1.00 91.88 90 GLY A CA 1
ATOM 687 C C . GLY A 1 90 ? 13.308 -4.040 -2.466 1.00 91.88 90 GLY A C 1
ATOM 688 O O . GLY A 1 90 ? 14.053 -4.773 -1.809 1.00 91.88 90 GLY A O 1
ATOM 689 N N . GLY A 1 91 ? 12.186 -4.486 -3.026 1.00 92.38 91 GLY A N 1
ATOM 690 C CA . GLY A 1 91 ? 11.739 -5.874 -2.931 1.00 92.38 91 GLY A CA 1
ATOM 691 C C . GLY A 1 91 ? 10.225 -6.046 -2.990 1.00 92.38 91 GLY A C 1
ATOM 692 O O . GLY A 1 91 ? 9.466 -5.089 -3.127 1.00 92.38 91 GLY A O 1
ATOM 693 N N . VAL A 1 92 ? 9.790 -7.299 -2.878 1.00 92.69 92 VAL A N 1
ATOM 694 C CA . VAL A 1 92 ? 8.373 -7.684 -2.865 1.00 92.69 92 VAL A CA 1
ATOM 695 C C . VAL A 1 92 ? 7.872 -7.782 -1.428 1.00 92.69 92 VAL A C 1
ATOM 697 O O . VAL A 1 92 ? 8.522 -8.385 -0.568 1.00 92.69 92 VAL A O 1
ATOM 700 N N . TYR A 1 93 ? 6.684 -7.236 -1.192 1.00 95.00 93 TYR A N 1
ATOM 701 C CA . TYR A 1 93 ? 6.034 -7.196 0.108 1.00 95.00 93 TYR A CA 1
ATOM 702 C C . TYR A 1 93 ? 4.552 -7.551 0.006 1.00 95.00 93 TYR A C 1
ATOM 704 O O . TYR A 1 93 ? 3.931 -7.470 -1.056 1.00 95.00 93 TYR A O 1
ATOM 712 N N . HIS A 1 94 ? 3.984 -7.902 1.153 1.00 92.75 94 HIS A N 1
ATOM 713 C CA . HIS A 1 94 ? 2.553 -8.060 1.352 1.00 92.75 94 HIS A CA 1
ATOM 714 C C . HIS A 1 94 ? 2.107 -7.115 2.461 1.00 92.75 94 HIS A C 1
ATOM 716 O O . HIS A 1 94 ? 2.670 -7.147 3.556 1.00 92.75 94 HIS A O 1
ATOM 722 N N . VAL A 1 95 ? 1.089 -6.299 2.208 1.00 92.62 95 VAL A N 1
ATOM 723 C CA . VAL A 1 95 ? 0.358 -5.586 3.256 1.00 92.62 95 VAL A CA 1
ATOM 724 C C . VAL A 1 95 ? -0.923 -6.350 3.554 1.00 92.62 95 VAL A C 1
ATOM 726 O O . VAL A 1 95 ? -1.705 -6.651 2.659 1.00 92.62 95 VAL A O 1
ATOM 729 N N . LYS A 1 96 ? -1.123 -6.689 4.823 1.00 92.06 96 LYS A N 1
ATOM 730 C CA . LYS A 1 96 ? -2.323 -7.338 5.336 1.00 92.06 96 LYS A CA 1
ATOM 731 C C . LYS A 1 96 ? -3.042 -6.364 6.254 1.00 92.06 96 LYS A C 1
ATOM 733 O O . LYS A 1 96 ? -2.449 -5.890 7.220 1.00 92.06 96 LYS A O 1
ATOM 738 N N . ILE A 1 97 ? -4.302 -6.074 5.959 1.00 91.38 97 ILE A N 1
ATOM 739 C CA . ILE A 1 97 ? -5.184 -5.275 6.810 1.00 91.38 97 ILE A CA 1
ATOM 740 C C . ILE A 1 97 ? -6.402 -6.143 7.117 1.00 91.38 97 ILE A C 1
ATOM 742 O O . ILE A 1 97 ? -7.220 -6.408 6.237 1.00 91.38 97 ILE A O 1
ATOM 746 N N . ASN A 1 98 ? -6.506 -6.612 8.362 1.00 87.44 98 ASN A N 1
ATOM 747 C CA . ASN A 1 98 ? -7.449 -7.659 8.771 1.00 87.44 98 ASN A CA 1
ATOM 748 C C . ASN A 1 98 ? -7.336 -8.909 7.871 1.00 87.44 98 ASN A C 1
ATOM 750 O O . ASN A 1 98 ? -6.288 -9.556 7.853 1.00 87.44 98 ASN A O 1
ATOM 754 N N . GLU A 1 99 ? -8.399 -9.260 7.145 1.00 82.38 99 GLU A N 1
ATOM 755 C CA . GLU A 1 99 ? -8.434 -10.424 6.249 1.00 82.38 99 GLU A CA 1
ATOM 756 C C . GLU A 1 99 ? -7.991 -10.099 4.819 1.00 82.38 99 GLU A C 1
ATOM 758 O O . GLU A 1 99 ? -7.683 -11.007 4.051 1.00 82.38 99 GLU A O 1
ATOM 763 N N . THR A 1 100 ? -7.871 -8.817 4.467 1.00 83.81 100 THR A N 1
ATOM 764 C CA . THR A 1 100 ? -7.468 -8.410 3.121 1.00 83.81 100 THR A CA 1
ATOM 765 C C . THR A 1 100 ? -5.950 -8.354 3.011 1.00 83.81 100 THR A C 1
ATOM 767 O O . THR A 1 100 ? -5.276 -7.761 3.857 1.00 83.81 100 THR A O 1
ATOM 770 N N . THR A 1 101 ? -5.402 -8.967 1.963 1.00 86.88 101 THR A N 1
ATOM 771 C CA . THR A 1 101 ? -3.960 -8.997 1.694 1.00 86.88 101 THR A CA 1
ATOM 772 C C . THR A 1 101 ? -3.686 -8.456 0.302 1.00 86.88 101 THR A C 1
ATOM 774 O O . THR A 1 101 ? -4.301 -8.889 -0.665 1.00 86.88 101 THR A O 1
ATOM 777 N N . PHE A 1 102 ? -2.722 -7.550 0.197 1.00 86.56 102 PHE A N 1
ATOM 778 C CA . PHE A 1 102 ? -2.293 -6.955 -1.060 1.00 86.56 102 PHE A CA 1
ATOM 779 C C . PHE A 1 102 ? -0.796 -7.165 -1.239 1.00 86.56 102 PHE A C 1
ATOM 781 O O . PHE A 1 102 ? -0.006 -6.880 -0.337 1.00 86.56 102 PHE A O 1
ATOM 788 N N . LYS A 1 103 ? -0.400 -7.646 -2.414 1.00 89.19 103 LYS A N 1
ATOM 789 C CA . LYS A 1 103 ? 1.004 -7.733 -2.816 1.00 89.19 103 LYS A CA 1
ATOM 790 C C . LYS A 1 103 ? 1.423 -6.418 -3.464 1.00 89.19 103 LYS A C 1
ATOM 792 O O . LYS A 1 103 ? 0.644 -5.827 -4.204 1.00 89.19 103 LYS A O 1
ATOM 797 N N . PHE A 1 104 ? 2.651 -5.983 -3.219 1.00 89.44 104 PHE A N 1
ATOM 798 C CA . PHE A 1 104 ? 3.254 -4.876 -3.951 1.00 89.44 104 PHE A CA 1
ATOM 799 C C . PHE A 1 104 ? 4.762 -5.076 -4.107 1.00 89.44 104 PHE A C 1
ATOM 801 O O . PHE A 1 104 ? 5.404 -5.766 -3.310 1.00 89.44 104 PHE A O 1
ATOM 808 N N . SER A 1 105 ? 5.326 -4.452 -5.133 1.00 90.56 105 SER A N 1
ATOM 809 C CA . SER A 1 105 ? 6.770 -4.320 -5.310 1.00 90.56 105 SER A CA 1
ATOM 810 C C . SER A 1 105 ? 7.188 -2.903 -4.958 1.00 90.56 105 SER A C 1
ATOM 812 O O . SER A 1 105 ? 6.541 -1.943 -5.378 1.00 90.56 105 SER A O 1
ATOM 814 N N . LYS A 1 106 ? 8.273 -2.778 -4.198 1.00 90.19 106 LYS A N 1
ATOM 815 C CA . LYS A 1 106 ? 8.945 -1.513 -3.929 1.00 90.19 106 LYS A CA 1
ATOM 816 C C . LYS A 1 106 ? 10.251 -1.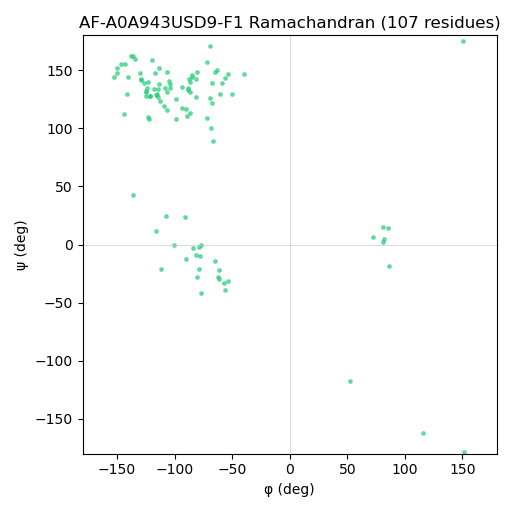441 -4.710 1.00 90.19 106 LYS A C 1
ATOM 818 O O . LYS A 1 106 ? 11.072 -2.354 -4.620 1.00 90.19 106 LYS A O 1
ATOM 823 N N . PHE A 1 107 ? 10.458 -0.323 -5.392 1.00 85.94 107 PHE A N 1
ATOM 824 C CA . PHE A 1 107 ? 11.717 0.030 -6.038 1.00 85.94 107 PHE A CA 1
ATOM 825 C C . PHE A 1 107 ? 12.427 1.136 -5.248 1.00 85.94 107 PHE A C 1
ATOM 827 O O . PHE A 1 107 ? 11.786 1.969 -4.591 1.00 85.94 107 PHE A O 1
ATOM 834 N N . ASN A 1 108 ? 13.754 1.107 -5.285 1.00 77.94 108 ASN A N 1
ATOM 835 C CA . ASN A 1 108 ? 14.630 2.129 -4.723 1.00 77.94 108 ASN A CA 1
ATOM 836 C C . ASN A 1 108 ? 15.434 2.749 -5.868 1.00 77.94 108 ASN A C 1
ATOM 838 O O . ASN A 1 108 ? 15.752 2.034 -6.818 1.00 77.94 108 ASN A O 1
ATOM 842 N N . ALA A 1 109 ? 15.740 4.041 -5.731 1.00 62.56 109 ALA A N 1
ATOM 843 C CA . ALA A 1 109 ? 16.657 4.757 -6.611 1.00 62.56 109 ALA A CA 1
ATOM 844 C C . ALA A 1 109 ? 18.074 4.198 -6.475 1.00 62.56 109 ALA A C 1
ATOM 846 O O . ALA A 1 109 ? 18.416 3.760 -5.347 1.00 62.56 109 ALA A O 1
#

Secondary structure (DSSP, 8-state):
-EEE-TTSS-EEEGGG-S------SSEEE-----SSS-EEE--TT-SEEEEE---TTS---EEEEETTS-EEEEETT--S--EE-TTSPSEEEEEEETTEEEEEEEE--

pLDDT: mean 85.97, std 9.98, range [51.56, 96.88]

Sequence (109 aa):
MQVNKQDGTDSYRLSDIDEVIFSLATGVYGLKADGGRLTLNARPGENIIHVKGYDPSRKYCMGIFSASGRKVKSDADWKGQPIDLTAFSGGVYHVKINETTFKFSKFNA

Mean predicted aligned error: 7.75 Å

Foldseek 3Di:
DKDADPVRPDIDDPVPDPDDDDDAQWAKDQFDDDDDQKGWDIDGRAQKIQIDRFDQVDAKKKWKAFPVRHTPDIDRRDRRDIDGRPVPAFHKMWIDIPPDITIMTTHHD